Protein AF-A0A0K0F7Z6-F1 (afdb_monomer_lite)

Organism: Strongyloides venezuelensis (NCBI:txid75913)

Foldseek 3Di:
DVVVVVVVVVVVVVVVVVVVVVVVVVVPPPPPPPAPDDDDPDPVVVVVLLVLLVVLCVVCCPPCVCLSVVCPHPNNPDPSSVVSVVVVVVVVVVVVVVD

InterPro domains:
  IPR018251 Crustacean neurohormone, conserved site [PS01250] (67-84)
  IPR031098 Crustacean CHH/MIH/GIH neurohormone family [PF01147] (39-97)
  IPR031098 Crustacean CHH/MIH/GIH neurohormone family [PTHR35981] (18-96)
  IPR035957 Crustacean CHH/MIH/GIH neurohormone superfamily [G3DSA:1.10.2010.10] (32-99)
  IPR035957 Crustacean CHH/MIH/GIH neurohormone superfamily [SSF81778] (41-95)

Sequence (99 aa):
MIINISRCFIYLLLTTIVFLQNSLQNNVRRKYKVVKTCKFDNTEYKNVLELLCIQCHELFSYSSPNLRAQCRTNCFDNSTFMKCLEIFEHHNTKRSLYN

Secondary structure (DSSP, 8-state):
--HHHHHHHHHHHHHHHHHHHHHHHTTT------------S-HHHHHHHHHHHHHHHHHTTTT-TTHHHHHTGGGG-SHHHHHHHHHHHHHHHHHHT--

Radius of gyration: 24.77 Å; chains: 1; bounding box: 28×38×82 Å

pLDDT: mean 77.23, std 16.92, range [39.31, 94.94]

Structure (mmCIF, N/CA/C/O backbone):
data_AF-A0A0K0F7Z6-F1
#
_entry.id   AF-A0A0K0F7Z6-F1
#
loop_
_atom_site.group_PDB
_atom_site.id
_atom_site.type_symbol
_atom_site.label_atom_id
_atom_site.label_alt_id
_atom_site.label_comp_id
_atom_site.label_asym_id
_atom_site.label_entity_id
_atom_site.label_seq_id
_atom_site.pdbx_PDB_ins_code
_atom_site.Cartn_x
_atom_site.Cartn_y
_atom_site.Cartn_z
_atom_site.occupancy
_atom_site.B_iso_or_equiv
_atom_site.auth_seq_id
_atom_site.auth_comp_id
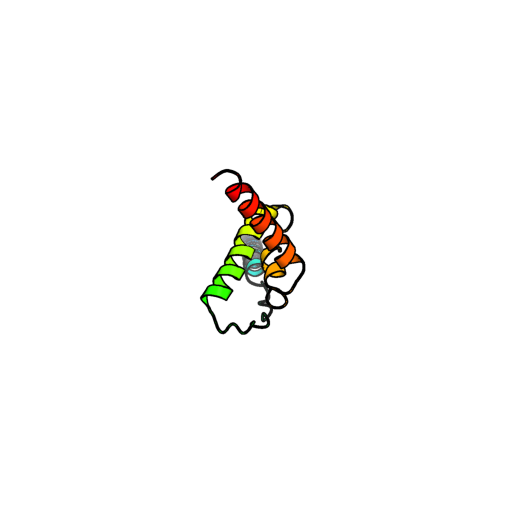_atom_site.auth_asym_id
_atom_site.auth_atom_id
_atom_site.pdbx_PDB_model_num
ATOM 1 N N . MET A 1 1 ? -3.987 -7.020 63.816 1.00 48.25 1 MET A N 1
ATOM 2 C CA . MET A 1 1 ? -4.871 -6.792 62.646 1.00 48.25 1 MET A CA 1
ATOM 3 C C . MET A 1 1 ? -4.315 -5.774 61.626 1.00 48.25 1 MET A C 1
ATOM 5 O O . MET A 1 1 ? -5.071 -5.293 60.800 1.00 48.25 1 MET A O 1
ATOM 9 N N . ILE A 1 2 ? -3.006 -5.461 61.629 1.00 54.75 2 ILE A N 1
ATOM 10 C CA . ILE A 1 2 ? -2.380 -4.439 60.748 1.00 54.75 2 ILE A CA 1
ATOM 11 C C . ILE A 1 2 ? -1.652 -5.085 59.544 1.00 54.75 2 ILE A C 1
ATOM 13 O O . ILE A 1 2 ? -1.583 -4.520 58.456 1.00 54.75 2 ILE A O 1
ATOM 17 N N . ILE A 1 3 ? -1.193 -6.332 59.698 1.00 57.09 3 ILE A N 1
ATOM 18 C CA . ILE A 1 3 ? -0.404 -7.075 58.694 1.00 57.09 3 ILE A CA 1
ATOM 19 C C . ILE A 1 3 ? -1.223 -7.411 57.430 1.00 57.09 3 ILE A C 1
ATOM 21 O O . ILE A 1 3 ? -0.690 -7.388 56.322 1.00 57.09 3 ILE A O 1
ATOM 25 N N . ASN A 1 4 ? -2.530 -7.663 57.568 1.00 57.69 4 ASN A N 1
ATOM 26 C CA . ASN A 1 4 ? -3.402 -7.973 56.426 1.00 57.69 4 ASN A CA 1
ATOM 27 C C . ASN A 1 4 ? -3.700 -6.747 55.550 1.00 57.69 4 ASN A C 1
ATOM 29 O O . ASN A 1 4 ? -3.856 -6.895 54.342 1.00 57.69 4 ASN A O 1
ATOM 33 N N . ILE A 1 5 ? -3.708 -5.541 56.128 1.00 67.56 5 ILE A N 1
ATOM 34 C CA . ILE A 1 5 ? -3.932 -4.285 55.393 1.00 67.56 5 ILE A CA 1
ATOM 35 C C . ILE A 1 5 ? -2.718 -3.963 54.513 1.00 67.56 5 ILE A C 1
ATOM 37 O O . ILE A 1 5 ? -2.874 -3.631 53.340 1.00 67.56 5 ILE A O 1
ATOM 41 N N . SER A 1 6 ? -1.507 -4.157 55.048 1.00 70.56 6 SER A N 1
ATOM 42 C CA . SER A 1 6 ? -0.252 -3.983 54.303 1.00 70.56 6 SER A CA 1
ATOM 43 C C . SER A 1 6 ? -0.139 -4.964 53.130 1.00 70.56 6 SER A C 1
ATOM 45 O O . SER A 1 6 ? 0.177 -4.563 52.012 1.00 70.56 6 SER A O 1
ATOM 47 N N . ARG A 1 7 ? -0.497 -6.238 53.345 1.00 77.44 7 ARG A N 1
ATOM 48 C CA . ARG A 1 7 ? -0.526 -7.248 52.275 1.00 77.44 7 ARG A CA 1
ATOM 49 C C . ARG A 1 7 ? -1.542 -6.913 51.187 1.00 77.44 7 ARG A C 1
ATOM 51 O O . ARG A 1 7 ? -1.227 -7.073 50.015 1.00 77.44 7 ARG A O 1
ATOM 58 N N . CYS A 1 8 ? -2.716 -6.402 51.554 1.00 77.19 8 CYS A N 1
ATOM 59 C CA . CYS A 1 8 ? -3.737 -5.997 50.588 1.00 77.19 8 CYS A CA 1
ATOM 60 C C . CYS A 1 8 ? -3.263 -4.824 49.714 1.00 77.19 8 CYS A C 1
ATOM 62 O O . CYS A 1 8 ? -3.421 -4.858 48.496 1.00 77.19 8 CYS A O 1
ATOM 64 N N . PHE A 1 9 ? -2.590 -3.836 50.315 1.00 81.25 9 PHE A N 1
ATOM 65 C CA . PHE A 1 9 ? -1.976 -2.725 49.583 1.00 81.25 9 PHE A CA 1
ATOM 66 C C . PHE A 1 9 ? -0.915 -3.201 48.586 1.00 81.25 9 PHE A C 1
ATOM 68 O O . PHE A 1 9 ? -0.885 -2.743 47.446 1.00 81.25 9 PHE A O 1
ATOM 75 N N . ILE A 1 10 ? -0.083 -4.162 48.994 1.00 85.38 10 ILE A N 1
ATOM 76 C CA . ILE A 1 10 ? 0.927 -4.763 48.118 1.00 85.38 10 ILE A CA 1
ATOM 77 C C . ILE A 1 10 ? 0.254 -5.512 46.958 1.00 85.38 10 ILE A C 1
ATOM 79 O O . ILE A 1 10 ? 0.653 -5.327 45.812 1.00 85.38 10 ILE A O 1
ATOM 83 N N . TYR A 1 11 ? -0.798 -6.297 47.216 1.00 84.25 11 TYR A N 1
ATOM 84 C CA . TYR A 1 11 ? -1.537 -6.989 46.154 1.00 84.25 11 TYR A CA 1
ATOM 85 C C . TYR A 1 11 ? -2.190 -6.015 45.165 1.00 84.25 11 TYR A C 1
ATOM 87 O O . TYR A 1 11 ? -2.086 -6.222 43.957 1.00 84.25 11 TYR A O 1
ATOM 95 N N . LEU A 1 12 ? -2.790 -4.923 45.648 1.00 81.06 12 LEU A N 1
ATOM 96 C CA . LEU A 1 12 ? -3.383 -3.900 44.783 1.00 81.06 12 LEU A CA 1
ATOM 97 C C . LEU A 1 12 ? -2.329 -3.233 43.890 1.00 81.06 12 LEU A C 1
ATOM 99 O O . LEU A 1 12 ? -2.535 -3.146 42.681 1.00 81.06 12 LEU A O 1
ATOM 103 N N . LEU A 1 13 ? -1.174 -2.853 44.443 1.00 82.31 13 LEU A N 1
ATOM 104 C CA . LEU A 1 13 ? -0.069 -2.283 43.662 1.00 82.31 13 LEU A CA 1
ATOM 105 C C . LEU A 1 13 ? 0.478 -3.266 42.618 1.00 82.31 13 LEU A C 1
ATOM 107 O O . LEU A 1 13 ? 0.761 -2.875 41.490 1.00 82.31 13 LEU A O 1
ATOM 111 N N . LEU A 1 14 ? 0.591 -4.552 42.952 1.00 80.00 14 LEU A N 1
ATOM 112 C CA . LEU A 1 14 ? 1.058 -5.557 41.995 1.00 80.00 14 LEU A CA 1
ATOM 113 C C . LEU A 1 14 ? 0.074 -5.734 40.829 1.00 80.00 14 LEU A C 1
ATOM 115 O O . LEU A 1 14 ? 0.499 -5.819 39.678 1.00 80.00 14 LEU A O 1
ATOM 119 N N . THR A 1 15 ? -1.236 -5.727 41.090 1.00 77.56 15 THR A N 1
ATOM 120 C CA . THR A 1 15 ? -2.243 -5.867 40.022 1.00 77.56 15 THR A CA 1
ATOM 121 C C . TH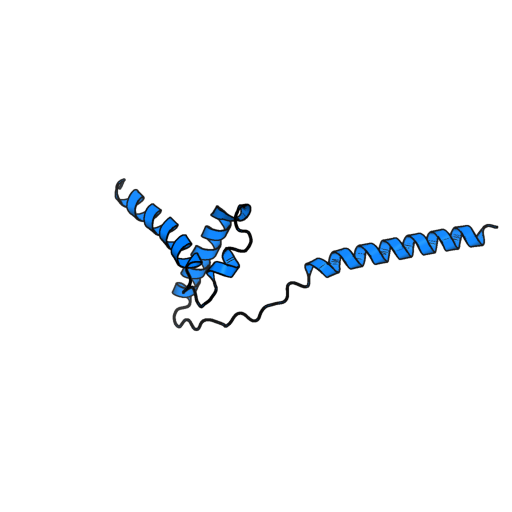R A 1 15 ? -2.285 -4.670 39.067 1.00 77.56 15 THR A C 1
ATOM 123 O O . THR A 1 15 ? -2.440 -4.863 37.859 1.00 77.56 15 THR A O 1
ATOM 126 N N . THR A 1 16 ? -2.084 -3.443 39.560 1.00 75.00 16 THR A N 1
ATOM 127 C CA . THR A 1 16 ? -2.058 -2.243 38.706 1.00 75.00 16 THR A CA 1
ATOM 128 C C . THR A 1 16 ? -0.807 -2.187 37.830 1.00 75.00 16 THR A C 1
ATOM 130 O O . THR A 1 16 ? -0.901 -1.832 36.653 1.00 75.00 16 THR A O 1
ATOM 133 N N . ILE A 1 17 ? 0.350 -2.604 38.358 1.00 79.88 17 ILE A N 1
ATOM 134 C CA . ILE A 1 17 ? 1.608 -2.685 37.597 1.00 79.88 17 ILE A CA 1
ATOM 135 C C . ILE A 1 17 ? 1.481 -3.691 36.442 1.00 79.88 17 ILE A C 1
ATOM 137 O O . ILE A 1 17 ? 1.841 -3.369 35.307 1.00 79.88 17 ILE A O 1
ATOM 141 N N . VAL A 1 18 ? 0.913 -4.876 36.700 1.00 76.75 18 VAL A N 1
ATOM 142 C CA . VAL A 1 18 ? 0.699 -5.912 35.670 1.00 76.75 18 VAL A CA 1
ATOM 143 C C . VAL A 1 18 ? -0.237 -5.412 34.560 1.00 76.75 18 VAL A C 1
ATOM 145 O O . VAL A 1 18 ? 0.008 -5.661 33.377 1.00 76.75 18 VAL A O 1
ATOM 148 N N . PHE A 1 19 ? -1.280 -4.651 34.907 1.00 70.38 19 PHE A N 1
ATOM 149 C CA . PHE A 1 19 ? -2.214 -4.091 33.926 1.00 70.38 19 PHE A CA 1
ATOM 150 C C . PHE A 1 19 ? -1.555 -3.048 33.003 1.00 70.38 19 PHE A C 1
ATOM 152 O O . PHE A 1 19 ? -1.799 -3.054 31.794 1.00 70.38 19 PHE A O 1
ATOM 159 N N . LEU A 1 20 ? -0.665 -2.196 33.534 1.00 65.50 20 LEU A N 1
ATOM 160 C CA . LEU A 1 20 ? 0.064 -1.207 32.727 1.00 65.50 20 LEU A CA 1
ATOM 161 C C . LEU A 1 20 ? 0.988 -1.862 31.688 1.00 65.50 20 LEU A C 1
ATOM 163 O O . LEU A 1 20 ? 1.053 -1.412 30.542 1.00 65.50 20 LEU A O 1
ATOM 167 N N . GLN A 1 21 ? 1.679 -2.942 32.062 1.00 71.00 21 GLN A N 1
ATOM 168 C CA . GLN A 1 21 ? 2.592 -3.653 31.159 1.00 71.00 21 GLN A CA 1
ATOM 169 C C . GLN A 1 21 ? 1.854 -4.311 29.981 1.00 71.00 21 GLN A C 1
ATOM 171 O O . GLN A 1 21 ? 2.354 -4.292 28.851 1.00 71.00 21 GLN A O 1
ATOM 176 N N . ASN A 1 22 ? 0.634 -4.811 30.208 1.00 60.59 22 ASN A N 1
ATOM 177 C CA . ASN A 1 22 ? -0.212 -5.371 29.151 1.00 60.59 22 ASN A CA 1
ATOM 178 C C . ASN A 1 22 ? -0.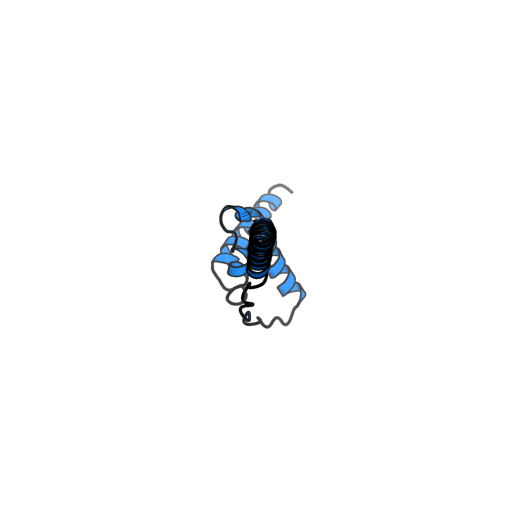615 -4.331 28.089 1.00 60.59 22 ASN A C 1
ATOM 180 O O . ASN A 1 22 ? -0.692 -4.665 26.906 1.00 60.59 22 ASN A O 1
ATOM 184 N N . SER A 1 23 ? -0.827 -3.068 28.476 1.00 59.50 23 SER A N 1
ATOM 185 C CA . SER A 1 23 ? -1.193 -1.989 27.541 1.00 59.50 23 SER A CA 1
ATOM 186 C C . SER A 1 23 ? -0.059 -1.643 26.556 1.00 59.50 23 SER A C 1
ATOM 188 O O . SER A 1 23 ? -0.297 -1.435 25.365 1.00 59.50 23 SER A O 1
ATOM 190 N N . LEU A 1 24 ? 1.201 -1.668 27.013 1.00 57.75 24 LEU A N 1
ATOM 191 C CA . LEU A 1 24 ? 2.383 -1.364 26.188 1.00 57.75 24 LEU A CA 1
ATOM 192 C C . LEU A 1 24 ? 2.737 -2.492 25.200 1.00 57.75 24 LEU A C 1
ATOM 194 O O . LEU A 1 24 ? 3.148 -2.224 24.069 1.00 57.75 24 LEU A O 1
ATOM 198 N N . GLN A 1 25 ? 2.523 -3.753 25.585 1.00 54.34 25 GLN A N 1
ATOM 199 C CA . GLN A 1 25 ? 2.798 -4.926 24.739 1.00 54.34 25 GLN A CA 1
ATOM 200 C C . GLN A 1 25 ? 1.904 -4.995 23.484 1.00 54.34 25 GLN A C 1
ATOM 202 O O . GLN A 1 25 ? 2.334 -5.506 22.445 1.00 54.34 25 GLN A O 1
ATOM 207 N N . ASN A 1 26 ? 0.691 -4.435 23.535 1.00 53.16 26 ASN A N 1
ATOM 208 C CA . ASN A 1 26 ? -0.255 -4.472 22.414 1.00 53.16 26 ASN A CA 1
ATOM 209 C C . ASN A 1 26 ? 0.124 -3.540 21.246 1.00 53.16 26 ASN A C 1
ATOM 211 O O . ASN A 1 26 ? -0.310 -3.778 20.121 1.00 53.16 26 ASN A O 1
ATOM 215 N N . ASN A 1 27 ? 0.978 -2.533 21.466 1.00 50.56 27 ASN A N 1
ATOM 216 C CA . ASN A 1 27 ? 1.434 -1.620 20.405 1.00 50.56 27 ASN A CA 1
ATOM 217 C C . ASN A 1 27 ? 2.583 -2.184 19.547 1.00 50.56 27 ASN A C 1
ATOM 219 O O . ASN A 1 27 ? 2.796 -1.734 18.420 1.00 50.56 27 ASN A O 1
ATOM 223 N N . VAL A 1 28 ? 3.322 -3.181 20.049 1.00 55.59 28 VAL A N 1
ATOM 224 C CA . VAL A 1 28 ? 4.561 -3.670 19.411 1.00 55.59 28 VAL A CA 1
ATOM 225 C C . VAL A 1 28 ? 4.323 -4.883 18.503 1.00 55.59 28 VAL A C 1
ATOM 227 O O . VAL A 1 28 ? 5.116 -5.152 17.603 1.00 55.59 28 VAL A O 1
ATOM 230 N N . ARG A 1 29 ? 3.192 -5.590 18.628 1.00 44.91 29 ARG A N 1
ATOM 231 C CA . ARG A 1 29 ? 2.865 -6.730 17.750 1.00 44.91 29 ARG A CA 1
ATOM 232 C C . ARG A 1 29 ? 2.143 -6.325 16.463 1.00 44.91 29 ARG A C 1
ATOM 234 O O . ARG A 1 29 ? 1.195 -6.986 16.041 1.00 44.91 29 ARG A O 1
ATOM 241 N N . ARG A 1 30 ? 2.641 -5.313 15.747 1.00 46.72 30 ARG A N 1
ATOM 242 C CA . ARG A 1 30 ? 2.415 -5.295 14.295 1.00 46.72 30 ARG A CA 1
ATOM 243 C C . ARG A 1 30 ? 3.231 -6.445 13.717 1.00 46.72 30 ARG A C 1
ATOM 245 O O . ARG A 1 30 ? 4.440 -6.325 13.560 1.00 46.72 30 ARG A O 1
ATOM 252 N N . LYS A 1 31 ? 2.578 -7.584 13.446 1.00 39.31 31 LYS A N 1
ATOM 253 C CA . LYS A 1 31 ? 3.174 -8.676 12.668 1.00 39.31 31 LYS A CA 1
ATOM 254 C C . LYS A 1 31 ? 3.747 -8.059 11.394 1.00 39.31 31 LYS A C 1
ATOM 256 O O . LYS A 1 31 ? 2.989 -7.615 10.533 1.00 39.31 31 LYS A O 1
ATOM 261 N N . TYR A 1 32 ? 5.071 -8.000 11.302 1.00 49.41 32 TYR A N 1
ATOM 262 C CA . TYR A 1 32 ? 5.770 -7.647 10.079 1.00 49.41 32 TYR A CA 1
ATOM 263 C C . TYR A 1 32 ? 5.447 -8.743 9.063 1.00 49.41 32 TYR A C 1
ATOM 265 O O . TYR A 1 32 ? 6.062 -9.807 9.037 1.00 49.41 32 TYR A O 1
ATOM 273 N N . LYS A 1 33 ? 4.380 -8.530 8.288 1.00 45.19 33 LYS A N 1
ATOM 274 C CA . LYS A 1 33 ? 4.086 -9.328 7.105 1.00 45.19 33 LYS A CA 1
ATOM 275 C C . LYS A 1 33 ? 5.279 -9.103 6.191 1.00 45.19 33 LYS A C 1
ATOM 277 O O . LYS A 1 33 ? 5.493 -7.969 5.775 1.00 45.19 33 LYS A O 1
ATOM 282 N N . VAL A 1 34 ? 6.073 -10.147 5.948 1.00 48.59 34 VAL A N 1
ATOM 283 C CA . VAL A 1 34 ? 7.163 -10.112 4.969 1.00 48.59 34 VAL A CA 1
ATOM 284 C C . VAL A 1 34 ? 6.532 -9.696 3.646 1.00 48.59 34 VAL A C 1
ATOM 286 O O . VAL A 1 34 ? 5.827 -10.468 2.997 1.00 48.59 34 VAL A O 1
ATOM 289 N N . VAL A 1 35 ? 6.675 -8.414 3.320 1.00 57.41 35 VAL A N 1
ATOM 290 C CA . VAL A 1 35 ? 6.198 -7.840 2.071 1.00 57.41 35 VAL A CA 1
ATOM 291 C C . VAL A 1 35 ? 7.040 -8.499 0.996 1.00 57.41 35 VAL A C 1
ATOM 293 O O . VAL A 1 35 ? 8.264 -8.403 1.044 1.00 57.41 35 VAL A O 1
ATOM 296 N N . LYS A 1 36 ? 6.397 -9.203 0.058 1.00 62.25 36 LYS A N 1
ATOM 297 C CA . LYS A 1 36 ? 7.042 -9.658 -1.175 1.00 62.25 36 LYS A CA 1
ATOM 298 C C . LYS A 1 36 ? 7.736 -8.437 -1.774 1.00 62.25 36 LYS A C 1
ATOM 300 O O . LYS A 1 36 ? 7.067 -7.486 -2.173 1.00 62.25 36 LYS A O 1
ATOM 305 N N . THR A 1 37 ? 9.062 -8.413 -1.717 1.00 68.06 37 THR A N 1
ATOM 306 C CA . THR A 1 37 ? 9.838 -7.248 -2.120 1.00 68.06 37 THR A CA 1
ATOM 307 C C . THR A 1 37 ? 9.789 -7.162 -3.634 1.00 68.06 37 THR A C 1
ATOM 309 O O . THR A 1 37 ? 10.250 -8.045 -4.352 1.00 68.06 37 THR A O 1
ATOM 312 N N . CYS A 1 38 ? 9.163 -6.106 -4.127 1.00 79.56 38 CYS A N 1
ATOM 313 C CA . CYS A 1 38 ? 9.116 -5.823 -5.548 1.00 79.56 38 CYS A CA 1
ATOM 314 C C . CYS A 1 38 ? 10.516 -5.447 -6.024 1.00 79.56 38 CYS A C 1
ATOM 316 O O . CYS A 1 38 ? 11.181 -4.612 -5.401 1.00 79.56 38 CYS A O 1
ATOM 318 N N . LYS A 1 39 ? 10.979 -6.106 -7.089 1.00 84.31 39 LYS A N 1
ATOM 319 C CA . LYS A 1 39 ? 12.275 -5.817 -7.695 1.00 84.31 39 LYS A CA 1
ATOM 320 C C . LYS A 1 39 ? 12.104 -4.605 -8.606 1.00 84.31 39 LYS A C 1
ATOM 322 O O . LYS A 1 39 ? 11.370 -4.674 -9.584 1.00 84.31 39 LYS A O 1
ATOM 327 N N . PHE A 1 40 ? 12.761 -3.510 -8.248 1.00 83.06 40 PHE A N 1
ATOM 328 C CA . PHE A 1 40 ? 12.846 -2.308 -9.065 1.00 83.06 40 PHE A CA 1
ATOM 329 C C . PHE A 1 40 ? 14.305 -2.090 -9.424 1.00 83.06 40 PHE A C 1
ATOM 331 O O . PHE A 1 40 ? 15.141 -2.023 -8.525 1.00 83.06 40 PHE A O 1
ATOM 338 N N . ASP A 1 41 ? 14.594 -1.962 -10.715 1.00 86.81 41 ASP A N 1
ATOM 339 C CA . ASP A 1 41 ? 15.941 -1.621 -11.177 1.00 86.81 41 ASP A CA 1
ATOM 340 C C . ASP A 1 41 ? 16.220 -0.118 -10.996 1.00 86.81 41 ASP A C 1
ATOM 342 O O . ASP A 1 41 ? 17.358 0.287 -10.776 1.00 86.81 41 ASP A O 1
ATOM 346 N N . ASN A 1 42 ? 15.164 0.710 -11.005 1.00 88.69 42 ASN A N 1
ATOM 347 C CA . ASN A 1 42 ? 15.235 2.144 -10.745 1.00 88.69 42 ASN A CA 1
ATOM 348 C C . ASN A 1 42 ? 14.620 2.498 -9.375 1.00 88.69 42 ASN A C 1
ATOM 350 O O . ASN A 1 42 ? 13.405 2.419 -9.165 1.00 88.69 42 ASN A O 1
ATOM 354 N N . THR A 1 43 ? 15.476 2.935 -8.451 1.00 87.31 43 THR A N 1
ATOM 355 C CA . THR A 1 43 ? 15.087 3.365 -7.101 1.00 87.31 43 THR A CA 1
ATOM 356 C C . THR A 1 43 ? 14.254 4.648 -7.104 1.00 87.31 43 THR A C 1
ATOM 358 O O . THR A 1 43 ? 13.354 4.787 -6.279 1.00 87.31 43 THR A O 1
ATOM 361 N N . GLU A 1 44 ? 14.504 5.576 -8.027 1.00 90.12 44 GLU A N 1
ATOM 362 C CA . GLU A 1 44 ? 13.735 6.820 -8.136 1.00 90.12 44 GLU A CA 1
ATOM 363 C C . GLU A 1 44 ? 12.292 6.531 -8.537 1.00 90.12 44 GLU A C 1
ATOM 365 O O . GLU A 1 44 ? 11.364 7.020 -7.896 1.00 90.12 44 GLU A O 1
ATOM 370 N N . TYR A 1 45 ? 12.099 5.654 -9.525 1.00 88.25 45 TYR A N 1
ATOM 371 C CA . TYR A 1 45 ? 10.766 5.220 -9.941 1.00 88.25 45 TYR A CA 1
ATOM 372 C C . TYR A 1 45 ? 9.990 4.614 -8.768 1.00 88.25 45 TYR A C 1
ATOM 374 O O . TYR A 1 45 ? 8.867 5.024 -8.478 1.00 88.25 45 TYR A O 1
ATOM 382 N N . LYS A 1 46 ? 10.626 3.707 -8.017 1.00 89.38 46 LYS A N 1
ATOM 383 C CA . LYS A 1 46 ? 10.044 3.149 -6.792 1.00 89.38 46 LYS A CA 1
ATOM 384 C C . LYS A 1 46 ? 9.646 4.248 -5.800 1.00 89.38 46 LYS A C 1
ATOM 386 O O . LYS A 1 46 ? 8.555 4.187 -5.240 1.00 89.38 46 LYS A O 1
ATOM 391 N N . ASN A 1 47 ? 10.504 5.242 -5.574 1.00 91.56 47 ASN A N 1
ATOM 392 C CA . ASN A 1 47 ? 10.228 6.327 -4.632 1.00 91.56 47 ASN A CA 1
ATOM 393 C C . ASN A 1 47 ? 9.027 7.182 -5.058 1.00 91.56 47 ASN A C 1
ATOM 395 O O . ASN A 1 47 ? 8.247 7.590 -4.200 1.00 91.56 47 ASN A O 1
ATOM 399 N N . VAL A 1 48 ? 8.835 7.408 -6.361 1.00 92.12 48 VAL A N 1
ATOM 400 C CA . VAL A 1 48 ? 7.655 8.114 -6.884 1.00 92.12 48 VAL A CA 1
ATOM 401 C C . VAL A 1 48 ? 6.375 7.326 -6.600 1.00 92.12 48 VAL A C 1
ATOM 403 O O . VAL A 1 48 ? 5.415 7.890 -6.077 1.00 92.12 48 VAL A O 1
ATOM 406 N N . LEU A 1 49 ? 6.365 6.015 -6.867 1.00 91.94 49 LEU A N 1
ATOM 407 C CA . LEU A 1 49 ? 5.212 5.157 -6.558 1.00 91.94 49 LEU A CA 1
ATOM 408 C C . L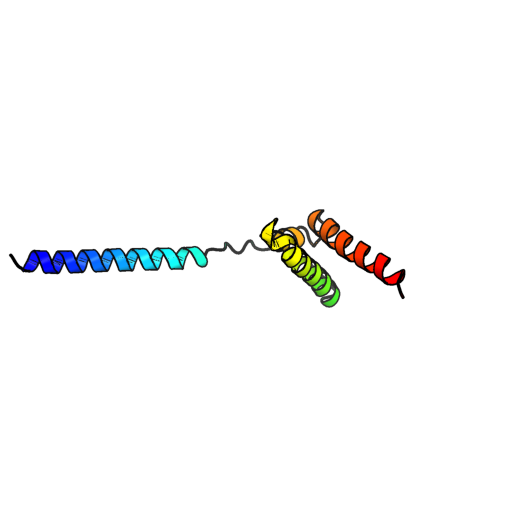EU A 1 49 ? 4.887 5.167 -5.058 1.00 91.94 49 LEU A C 1
ATOM 410 O O . LEU A 1 49 ? 3.729 5.244 -4.647 1.00 91.94 49 LEU A O 1
ATOM 414 N N . GLU A 1 50 ? 5.929 5.132 -4.229 1.00 92.81 50 GLU A N 1
ATOM 415 C CA . GLU A 1 50 ? 5.804 5.204 -2.779 1.00 92.81 50 GLU A CA 1
ATOM 416 C C . GLU A 1 50 ? 5.218 6.535 -2.298 1.00 92.81 50 GLU A C 1
ATOM 418 O O . GLU A 1 50 ? 4.367 6.545 -1.402 1.00 92.81 50 GLU A O 1
ATOM 423 N N . LEU A 1 51 ? 5.637 7.645 -2.909 1.00 93.88 51 LEU A N 1
ATOM 424 C CA . LEU A 1 51 ? 5.129 8.980 -2.614 1.00 93.88 51 LEU A CA 1
ATOM 425 C C . LEU A 1 51 ? 3.642 9.102 -2.963 1.00 93.88 51 LEU A C 1
ATOM 427 O O . LEU A 1 51 ? 2.872 9.602 -2.146 1.00 93.88 51 LEU A O 1
ATOM 431 N N . LEU A 1 52 ? 3.218 8.575 -4.116 1.00 93.38 52 LEU A N 1
ATOM 432 C CA . LEU A 1 52 ? 1.804 8.557 -4.510 1.00 93.38 52 LEU A CA 1
ATOM 433 C C . LEU A 1 52 ? 0.940 7.824 -3.478 1.00 93.38 52 LEU A C 1
ATOM 435 O O . LEU A 1 52 ? -0.111 8.324 -3.075 1.00 93.38 52 LEU A O 1
ATOM 439 N N . CYS A 1 53 ? 1.400 6.671 -2.988 1.00 93.94 53 CYS A N 1
ATOM 440 C CA . CYS A 1 53 ? 0.687 5.924 -1.954 1.00 93.94 53 CYS A CA 1
ATOM 441 C C . CYS A 1 53 ? 0.625 6.659 -0.605 1.00 93.94 53 CYS A C 1
ATOM 443 O O . CYS A 1 53 ? -0.354 6.498 0.124 1.00 93.94 53 CYS A O 1
ATOM 445 N N . ILE A 1 54 ? 1.659 7.428 -0.245 1.00 94.12 54 ILE A N 1
ATOM 446 C CA . ILE A 1 54 ? 1.663 8.256 0.971 1.00 94.12 54 ILE A CA 1
ATOM 447 C C . ILE A 1 54 ? 0.652 9.389 0.824 1.00 94.12 54 ILE A C 1
ATOM 449 O O . ILE A 1 54 ? -0.254 9.493 1.645 1.00 94.12 54 ILE A O 1
ATOM 453 N N . GLN A 1 55 ? 0.751 10.162 -0.256 1.00 94.12 55 GLN A N 1
ATOM 454 C CA . GLN A 1 55 ? -0.114 11.313 -0.482 1.00 94.12 55 GLN A CA 1
ATOM 455 C C . GLN A 1 55 ? -1.585 10.899 -0.579 1.00 94.12 55 GLN A C 1
ATOM 457 O O . GLN A 1 55 ? -2.460 11.508 0.030 1.00 94.12 55 GLN A O 1
ATOM 462 N N . CYS A 1 56 ? -1.865 9.810 -1.295 1.00 93.62 56 CYS A N 1
ATOM 463 C CA . CYS A 1 56 ? -3.210 9.255 -1.381 1.00 93.62 56 CYS A CA 1
ATOM 464 C C . CYS A 1 56 ? -3.727 8.814 -0.003 1.00 93.62 56 CYS A C 1
ATOM 466 O O . CYS A 1 56 ? -4.872 9.078 0.356 1.00 93.62 56 CYS A O 1
ATOM 468 N N . HIS A 1 57 ? -2.881 8.175 0.811 1.00 94.94 57 HIS A N 1
ATOM 469 C CA . HIS A 1 57 ? -3.262 7.807 2.170 1.00 94.94 57 HIS A CA 1
ATOM 470 C C . HIS A 1 57 ? -3.555 9.019 3.048 1.00 94.94 57 HIS A C 1
ATOM 472 O O . HIS A 1 57 ? -4.496 8.949 3.824 1.00 94.94 57 HIS A O 1
ATOM 478 N N . GLU A 1 58 ? -2.812 10.114 2.925 1.00 93.31 58 GLU A N 1
ATOM 479 C CA . GLU A 1 58 ? -3.090 11.336 3.681 1.00 93.31 58 GLU A CA 1
ATOM 480 C C . GLU A 1 58 ? -4.469 11.904 3.325 1.00 93.31 58 GLU A C 1
ATOM 482 O O . GLU A 1 58 ? -5.275 12.144 4.228 1.00 93.31 58 GLU A O 1
ATOM 487 N N . LEU A 1 59 ? -4.784 11.994 2.026 1.00 91.75 59 LEU A N 1
ATOM 488 C CA . LEU A 1 59 ? -6.071 12.493 1.522 1.00 91.75 59 LEU A CA 1
ATOM 489 C C . LEU A 1 59 ? -7.274 11.676 2.018 1.00 91.75 59 LEU A C 1
ATOM 491 O O . LEU A 1 59 ? -8.324 12.240 2.317 1.00 91.75 59 LEU A O 1
ATOM 495 N N . PHE A 1 60 ? -7.127 10.354 2.133 1.00 92.56 60 PHE A N 1
ATOM 496 C CA . PHE A 1 60 ? -8.220 9.443 2.502 1.00 92.56 60 PHE A CA 1
ATOM 497 C C . PHE A 1 60 ? -8.011 8.747 3.846 1.00 92.56 60 PHE A C 1
ATOM 499 O O . PHE A 1 60 ? -8.676 7.751 4.133 1.00 92.56 60 PHE A O 1
ATOM 506 N N . SER A 1 61 ? -7.110 9.254 4.684 1.00 91.44 61 SER A N 1
ATOM 507 C CA . SER A 1 61 ? -6.710 8.627 5.953 1.00 91.44 61 SER A CA 1
ATOM 508 C C . SER A 1 61 ? -7.903 8.355 6.870 1.00 91.44 61 SER A C 1
ATOM 510 O O . SER A 1 61 ? -7.962 7.306 7.511 1.00 91.44 61 SER A O 1
ATOM 512 N N . TYR A 1 62 ? -8.887 9.256 6.858 1.00 92.25 62 TYR A N 1
ATOM 513 C CA . TYR A 1 62 ? -10.138 9.131 7.602 1.00 92.25 62 TYR A CA 1
ATOM 514 C C . TYR A 1 62 ? -11.020 7.968 7.115 1.00 92.25 62 TYR A C 1
ATOM 516 O O . TYR A 1 62 ? -11.530 7.190 7.915 1.00 92.25 62 TYR A O 1
ATOM 524 N N . SER A 1 63 ? -11.180 7.824 5.797 1.00 92.44 63 SER A N 1
ATOM 525 C CA . SER A 1 63 ? -12.051 6.811 5.180 1.00 92.44 63 SER A CA 1
ATOM 526 C C . SER A 1 63 ? -11.361 5.455 5.006 1.00 92.44 63 SER A C 1
ATOM 528 O O . SER A 1 63 ? -12.013 4.421 4.867 1.00 92.44 63 SER A O 1
ATOM 530 N N . SER A 1 64 ? -10.036 5.431 4.904 1.00 89.94 64 SER A N 1
ATOM 531 C CA . SER A 1 64 ? -9.264 4.2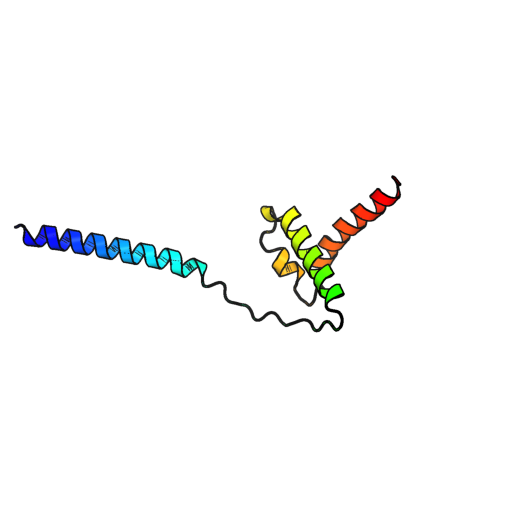41 4.546 1.00 89.94 64 SER A CA 1
ATOM 532 C C . SER A 1 64 ? -7.884 4.273 5.215 1.00 89.94 64 SER A C 1
ATOM 534 O O . SER A 1 64 ? -6.867 4.554 4.576 1.00 89.94 64 SER A O 1
ATOM 536 N N . PRO A 1 65 ? -7.799 3.916 6.510 1.00 88.62 65 PRO A N 1
ATOM 537 C CA . PRO A 1 65 ? -6.553 3.997 7.275 1.00 88.62 65 PRO A CA 1
ATOM 538 C C . PRO A 1 65 ? -5.471 3.024 6.780 1.00 88.62 65 PRO A C 1
ATOM 540 O O . PRO A 1 65 ? -4.282 3.257 6.967 1.00 88.62 65 PRO A O 1
ATOM 543 N N . ASN A 1 66 ? -5.857 1.943 6.098 1.00 91.88 66 ASN A N 1
ATOM 544 C CA . ASN A 1 66 ? -4.923 0.957 5.543 1.00 91.88 66 ASN A CA 1
ATOM 545 C C . ASN A 1 66 ? -4.561 1.213 4.070 1.00 91.88 66 ASN A C 1
ATOM 547 O O . ASN A 1 66 ? -3.900 0.373 3.452 1.00 91.88 66 ASN A O 1
ATOM 551 N N . LEU A 1 67 ? -4.968 2.355 3.502 1.00 92.25 67 LEU A N 1
ATOM 552 C CA . LEU A 1 67 ? -4.833 2.635 2.071 1.00 92.25 67 LEU A CA 1
ATOM 553 C C . LEU A 1 67 ? -3.381 2.558 1.592 1.00 92.25 67 LEU A C 1
ATOM 555 O O . LEU A 1 67 ? -3.106 1.925 0.578 1.00 92.25 67 LEU A O 1
ATOM 559 N N . ARG A 1 68 ? -2.428 3.099 2.363 1.00 92.62 68 ARG A N 1
ATOM 560 C CA . ARG A 1 68 ? -0.993 3.041 2.029 1.00 92.62 68 ARG A CA 1
ATOM 561 C C . ARG A 1 68 ? -0.491 1.608 1.863 1.00 92.62 68 ARG A C 1
ATOM 563 O O . ARG A 1 68 ? 0.268 1.311 0.945 1.00 92.62 68 ARG A O 1
ATOM 570 N N . ALA A 1 69 ? -0.896 0.719 2.767 1.00 91.25 69 ALA A N 1
ATOM 571 C CA . ALA A 1 69 ? -0.475 -0.675 2.733 1.00 91.25 69 ALA A CA 1
ATOM 572 C C . ALA A 1 69 ? -1.104 -1.413 1.546 1.00 91.25 69 ALA A C 1
ATOM 574 O O . ALA A 1 69 ? -0.411 -2.180 0.886 1.00 91.25 69 ALA A O 1
ATOM 575 N N . GLN A 1 70 ? -2.383 -1.148 1.259 1.00 92.62 70 GLN A N 1
ATOM 576 C CA . GLN A 1 70 ? -3.094 -1.705 0.105 1.00 92.62 70 GLN A CA 1
ATOM 577 C C . GLN A 1 70 ? -2.497 -1.218 -1.221 1.00 92.62 70 GLN A C 1
ATOM 579 O O . GLN A 1 70 ? -2.276 -2.018 -2.123 1.00 92.62 70 GLN A O 1
ATOM 584 N N . CYS A 1 71 ? -2.147 0.063 -1.307 1.00 93.56 71 CYS A N 1
ATOM 585 C CA . CYS A 1 71 ? -1.550 0.686 -2.484 1.00 93.56 71 CYS A CA 1
ATOM 586 C C . CYS A 1 71 ? -0.226 0.015 -2.900 1.00 93.56 71 CYS A C 1
ATOM 588 O O . CYS A 1 71 ? -0.006 -0.241 -4.079 1.00 93.56 71 CYS A O 1
ATOM 590 N N . ARG A 1 72 ? 0.607 -0.387 -1.931 1.00 92.06 72 ARG A N 1
ATOM 591 C CA . ARG A 1 72 ? 1.888 -1.089 -2.164 1.00 92.06 72 ARG A CA 1
ATOM 592 C C . ARG A 1 72 ? 1.748 -2.576 -2.511 1.00 92.06 72 ARG A C 1
ATOM 594 O O . ARG A 1 72 ? 2.754 -3.251 -2.737 1.00 92.06 72 ARG A O 1
ATOM 601 N N . THR A 1 73 ? 0.538 -3.137 -2.477 1.00 91.12 73 THR A N 1
ATOM 602 C CA . THR A 1 73 ? 0.352 -4.570 -2.749 1.00 91.12 73 THR A CA 1
ATOM 603 C C . THR A 1 73 ? 0.612 -4.899 -4.212 1.00 91.12 73 THR A C 1
ATOM 605 O O . THR A 1 73 ? 0.511 -4.039 -5.082 1.00 91.12 73 THR A O 1
ATOM 608 N N . ASN A 1 74 ? 0.988 -6.154 -4.472 1.00 90.19 74 ASN A N 1
ATOM 609 C CA . ASN A 1 74 ? 1.236 -6.662 -5.821 1.00 90.19 74 ASN A CA 1
ATOM 610 C C . ASN A 1 74 ? 2.130 -5.742 -6.680 1.00 90.19 74 ASN A C 1
ATOM 612 O O . ASN A 1 74 ? 1.888 -5.561 -7.860 1.00 90.19 74 ASN A O 1
ATOM 616 N N . CYS A 1 75 ? 3.149 -5.120 -6.080 1.00 90.88 75 CYS A N 1
ATOM 617 C CA . CYS A 1 75 ? 4.066 -4.227 -6.793 1.00 90.88 75 CYS A CA 1
ATOM 618 C C . CYS A 1 75 ? 3.395 -3.049 -7.492 1.00 90.88 75 CYS A C 1
ATOM 620 O O . CYS A 1 75 ? 3.779 -2.696 -8.600 1.00 90.88 75 CYS A O 1
ATOM 622 N N . PHE A 1 76 ? 2.429 -2.430 -6.805 1.00 91.81 76 PHE A N 1
ATOM 623 C CA . PHE A 1 76 ? 1.631 -1.306 -7.307 1.00 91.81 76 PHE A CA 1
ATOM 624 C C . PHE A 1 76 ? 0.729 -1.676 -8.498 1.00 91.81 76 PHE A C 1
ATOM 626 O O . PHE A 1 76 ? -0.012 -0.834 -8.990 1.00 91.81 76 PHE A O 1
ATOM 633 N N . ASP A 1 77 ? 0.701 -2.947 -8.903 1.00 90.75 77 ASP A N 1
ATOM 634 C CA . ASP A 1 77 ? -0.239 -3.479 -9.884 1.00 90.75 77 ASP A CA 1
ATOM 635 C C . ASP A 1 77 ? -1.523 -3.930 -9.177 1.00 90.75 77 ASP A C 1
ATOM 637 O O . ASP A 1 77 ? -1.763 -5.109 -8.897 1.00 90.75 77 ASP A O 1
ATOM 641 N N . ASN A 1 78 ? -2.312 -2.949 -8.748 1.00 92.50 78 ASN A N 1
ATOM 642 C CA . ASN A 1 78 ? -3.592 -3.179 -8.097 1.00 92.50 78 ASN A CA 1
ATOM 643 C C . ASN A 1 78 ? -4.546 -2.001 -8.334 1.00 92.50 78 ASN A C 1
ATOM 645 O O . ASN A 1 78 ? -4.132 -0.867 -8.578 1.00 92.50 78 ASN A O 1
ATOM 649 N N . SER A 1 79 ? -5.847 -2.256 -8.191 1.00 94.50 79 SER A N 1
ATOM 650 C CA . SER A 1 79 ? -6.879 -1.233 -8.396 1.00 94.50 79 SER A CA 1
ATOM 651 C C . SER A 1 79 ? -6.776 -0.055 -7.424 1.00 94.50 79 SER A C 1
ATOM 653 O O . SER A 1 79 ? -7.235 1.037 -7.736 1.00 94.50 79 SER A O 1
ATOM 655 N N . THR A 1 80 ?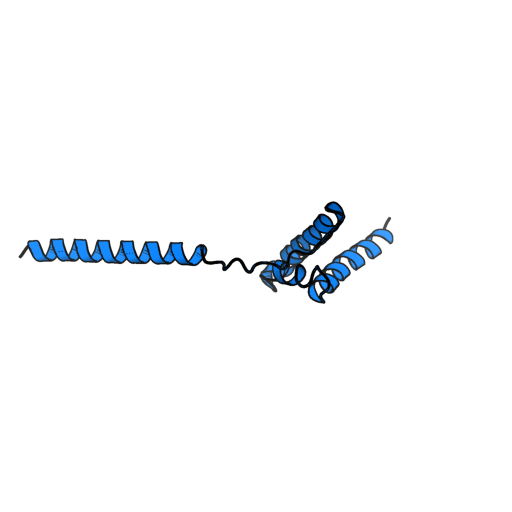 -6.223 -0.263 -6.226 1.00 93.38 80 THR A N 1
ATOM 656 C CA . THR A 1 80 ? -6.080 0.802 -5.225 1.00 93.38 80 THR A CA 1
ATOM 657 C C . THR A 1 80 ? -5.026 1.814 -5.659 1.00 93.38 80 THR A C 1
ATOM 659 O O . THR A 1 80 ? -5.260 3.014 -5.551 1.00 93.38 80 THR A O 1
ATOM 662 N N . PHE A 1 81 ? -3.900 1.344 -6.199 1.00 94.50 81 PHE A N 1
ATOM 663 C CA . PHE A 1 81 ? -2.872 2.202 -6.774 1.00 94.50 81 PHE A CA 1
ATOM 664 C C . PHE A 1 81 ? -3.404 2.978 -7.984 1.00 94.50 81 PHE A C 1
ATOM 666 O O . PHE A 1 81 ? -3.234 4.192 -8.027 1.00 94.50 81 PHE A O 1
ATOM 673 N N . MET A 1 82 ? -4.115 2.318 -8.906 1.00 93.75 82 MET A N 1
ATOM 674 C CA . MET A 1 82 ? -4.682 2.991 -10.085 1.00 93.75 82 MET A CA 1
ATOM 675 C C . MET A 1 82 ? -5.665 4.101 -9.704 1.00 93.75 82 MET A C 1
ATOM 677 O O . MET A 1 82 ? -5.537 5.218 -10.188 1.00 93.75 82 MET A O 1
ATOM 681 N N . LYS A 1 83 ? -6.559 3.854 -8.739 1.00 92.88 83 LYS A N 1
ATOM 682 C CA . LYS A 1 83 ? -7.456 4.896 -8.210 1.00 92.88 83 LYS A CA 1
ATOM 683 C C . LYS A 1 83 ? -6.696 6.073 -7.602 1.00 92.88 83 LYS A C 1
ATOM 685 O O . LYS A 1 83 ? -7.095 7.219 -7.771 1.00 92.88 83 LYS A O 1
ATOM 690 N N . CYS A 1 84 ? -5.609 5.806 -6.877 1.00 92.56 84 CYS A N 1
ATOM 691 C CA . CYS A 1 84 ? -4.758 6.873 -6.359 1.00 92.56 84 CYS A CA 1
ATOM 692 C C . CYS A 1 84 ? -4.113 7.668 -7.501 1.00 92.56 84 CYS A C 1
ATOM 694 O O . CYS A 1 84 ? -4.085 8.892 -7.435 1.00 92.56 84 CYS A O 1
ATOM 696 N N . LEU A 1 85 ? -3.629 6.992 -8.545 1.00 92.81 85 LEU A N 1
ATOM 697 C CA . LEU A 1 85 ? -3.009 7.619 -9.710 1.00 92.81 85 LEU A CA 1
ATOM 698 C C . LEU A 1 85 ? -3.994 8.514 -10.479 1.00 92.81 85 LEU A C 1
ATOM 700 O O . LEU A 1 85 ? -3.650 9.656 -10.769 1.00 92.81 85 LEU A O 1
ATOM 704 N N . GLU A 1 86 ? -5.221 8.042 -10.722 1.00 90.75 86 GLU A N 1
ATOM 705 C CA . GLU A 1 86 ? -6.291 8.785 -11.414 1.00 90.75 86 GLU A CA 1
ATOM 706 C C . GLU A 1 86 ? -6.575 10.143 -10.759 1.00 90.75 86 GLU A C 1
ATOM 708 O O . GLU A 1 86 ? -6.771 11.154 -11.438 1.00 90.75 86 GLU A O 1
ATOM 713 N N . ILE A 1 87 ? -6.548 10.198 -9.426 1.00 86.31 87 ILE A N 1
ATOM 714 C CA . ILE A 1 87 ? -6.756 11.441 -8.676 1.00 86.31 87 ILE A CA 1
ATOM 715 C C . ILE A 1 87 ? -5.673 12.459 -9.040 1.00 86.31 87 ILE A C 1
ATOM 717 O O . ILE A 1 87 ? -5.983 13.609 -9.355 1.00 86.31 87 ILE A O 1
ATOM 721 N N . PHE A 1 88 ? -4.405 12.045 -9.048 1.00 82.19 88 PHE A N 1
ATOM 722 C CA . PHE A 1 88 ? -3.291 12.935 -9.383 1.00 82.19 88 PHE A CA 1
ATOM 723 C C . PHE A 1 88 ? -3.235 13.279 -10.875 1.00 82.19 88 PHE A C 1
ATOM 725 O O . PHE A 1 88 ? -2.867 14.401 -11.227 1.00 82.19 88 PHE A O 1
ATOM 732 N N . GLU A 1 89 ? -3.639 12.363 -11.752 1.00 80.69 89 GLU A N 1
ATOM 733 C CA . GLU A 1 89 ? -3.703 12.599 -13.194 1.00 80.69 89 GLU A CA 1
ATOM 734 C C . GLU A 1 89 ? -4.731 13.686 -13.537 1.00 80.69 89 GLU A C 1
ATOM 736 O O . GLU A 1 89 ? -4.390 14.672 -14.195 1.00 80.69 89 GLU A O 1
ATOM 741 N N . HIS A 1 90 ? -5.948 13.594 -12.990 1.00 66.81 90 HIS A N 1
ATOM 742 C CA . HIS A 1 90 ? -6.992 14.600 -13.199 1.00 66.81 90 HIS A CA 1
ATOM 743 C C . HIS A 1 90 ? -6.619 15.991 -12.664 1.00 66.81 90 HIS A C 1
ATOM 745 O O . HIS A 1 90 ? -7.035 17.009 -13.232 1.00 66.81 90 HIS A O 1
ATOM 751 N N . HIS A 1 91 ? -5.824 16.067 -11.592 1.00 60.22 91 HIS A N 1
ATOM 752 C CA . HIS A 1 91 ? -5.309 17.341 -11.088 1.00 60.22 91 HIS A CA 1
ATOM 753 C C . HIS A 1 91 ? -4.284 17.980 -12.037 1.00 60.22 91 HIS A C 1
ATOM 755 O O . HIS A 1 91 ? -4.268 19.207 -12.173 1.00 60.22 91 HIS A O 1
ATOM 761 N N . ASN A 1 92 ? -3.474 17.181 -12.734 1.00 58.06 92 ASN A N 1
ATOM 762 C CA . ASN A 1 92 ? -2.478 17.690 -13.676 1.00 58.06 92 ASN A CA 1
ATOM 763 C C . ASN A 1 92 ? -3.113 18.207 -14.975 1.00 58.06 92 ASN A C 1
ATOM 765 O O . ASN A 1 92 ? -2.723 19.271 -15.459 1.00 58.06 92 ASN A O 1
ATOM 769 N N . THR A 1 93 ? -4.146 17.537 -15.498 1.00 57.31 93 THR A N 1
ATOM 770 C CA . THR A 1 93 ? -4.822 17.983 -16.730 1.00 57.31 93 THR A CA 1
ATOM 771 C C . THR A 1 93 ? -5.531 19.323 -16.530 1.00 57.31 93 THR A C 1
ATOM 773 O O . THR A 1 93 ? -5.425 20.218 -17.367 1.00 57.31 93 THR A O 1
ATOM 776 N N . LYS A 1 94 ? -6.195 19.527 -15.383 1.00 53.41 94 LYS A N 1
ATOM 777 C CA . LYS A 1 94 ? -6.866 20.806 -15.093 1.00 53.41 94 LYS A CA 1
ATOM 778 C C . LYS A 1 94 ? -5.893 21.966 -14.887 1.00 53.41 94 LYS A C 1
ATOM 780 O O . LYS A 1 94 ? -6.234 23.094 -15.225 1.00 53.41 94 LYS A O 1
ATOM 785 N N . ARG A 1 95 ? -4.684 21.712 -14.377 1.00 52.62 95 ARG A N 1
ATOM 786 C CA . ARG A 1 95 ? -3.665 22.756 -14.185 1.00 52.62 95 ARG A CA 1
ATOM 787 C C . ARG A 1 95 ? -3.067 23.242 -15.510 1.00 52.62 95 ARG A C 1
ATOM 789 O O . ARG A 1 95 ? -2.733 24.413 -15.615 1.00 52.62 95 ARG A O 1
ATOM 796 N N . SER A 1 96 ? -3.005 22.382 -16.530 1.00 52.00 96 SER A N 1
ATOM 797 C CA . SER A 1 96 ? -2.565 22.757 -17.886 1.00 52.00 96 SER A CA 1
ATOM 798 C C . SER A 1 96 ? -3.576 23.593 -18.686 1.00 52.00 96 SER A C 1
ATOM 800 O O . SER A 1 96 ? -3.212 24.173 -19.696 1.00 52.00 96 SER A O 1
ATOM 802 N N . LEU A 1 97 ? -4.833 23.678 -18.234 1.00 52.56 97 LEU A N 1
ATOM 803 C CA . LEU A 1 97 ? -5.878 24.523 -18.836 1.00 52.56 97 LEU A CA 1
ATOM 804 C C . LEU A 1 97 ? -5.936 25.939 -18.231 1.00 52.56 97 LEU A C 1
ATOM 806 O O . LEU A 1 97 ? -6.744 26.754 -18.666 1.00 52.56 97 LEU A O 1
ATOM 810 N N . TYR A 1 98 ? -5.102 26.221 -17.226 1.00 49.66 98 TYR A N 1
ATOM 811 C CA . TYR A 1 98 ? -5.000 27.514 -16.536 1.00 49.66 98 TYR A CA 1
ATOM 812 C C . TYR A 1 98 ? -3.554 28.044 -16.491 1.00 49.66 98 TYR A C 1
ATOM 814 O O . TYR A 1 98 ? -3.233 28.864 -15.632 1.00 49.66 98 TYR A O 1
ATOM 822 N N . ASN A 1 99 ? -2.699 27.573 -17.403 1.00 45.00 99 ASN A N 1
ATOM 823 C CA . ASN A 1 99 ? -1.379 28.137 -17.687 1.00 45.00 99 ASN A CA 1
ATOM 824 C C . ASN A 1 99 ? -1.305 28.533 -19.159 1.00 45.00 99 ASN A C 1
ATOM 826 O O . ASN A 1 99 ? -1.653 27.672 -19.996 1.00 45.00 99 ASN A O 1
#